Protein AF-A0A6G0QWQ2-F1 (afdb_monomer_lite)

Organism: NCBI:txid53985

Structure (mmCIF, N/CA/C/O backbone):
data_AF-A0A6G0QWQ2-F1
#
_entry.id   AF-A0A6G0QWQ2-F1
#
loop_
_atom_site.group_PDB
_atom_site.id
_atom_site.type_symbol
_atom_site.label_atom_id
_atom_site.label_alt_id
_atom_site.label_comp_id
_atom_site.label_asym_id
_atom_site.label_entity_id
_atom_site.label_seq_id
_atom_site.pdbx_PDB_ins_code
_atom_site.Cartn_x
_atom_site.Cartn_y
_atom_site.Cartn_z
_atom_site.occupancy
_atom_site.B_iso_or_equiv
_atom_site.auth_seq_id
_atom_site.auth_comp_id
_atom_site.auth_asym_id
_atom_site.auth_atom_id
_atom_site.pdbx_PDB_model_num
ATOM 1 N N . MET A 1 1 ? -9.049 -1.334 -9.349 1.00 83.88 1 MET A N 1
ATOM 2 C CA . MET A 1 1 ? -9.432 -2.186 -8.204 1.00 83.88 1 MET A CA 1
ATOM 3 C C . MET A 1 1 ? -9.560 -1.327 -6.958 1.00 83.88 1 MET A C 1
ATOM 5 O O . MET A 1 1 ? -8.604 -0.636 -6.644 1.00 83.88 1 MET A O 1
ATOM 9 N N . THR A 1 2 ? -10.698 -1.355 -6.272 1.00 88.50 2 THR A N 1
ATOM 10 C CA . THR A 1 2 ? -10.970 -0.547 -5.069 1.00 88.50 2 THR A CA 1
ATOM 11 C C . THR A 1 2 ? -10.957 -1.394 -3.795 1.00 88.50 2 THR A C 1
ATOM 13 O O . THR A 1 2 ? -11.120 -2.619 -3.861 1.00 88.50 2 THR A O 1
ATOM 16 N N . HIS A 1 3 ? -10.722 -0.751 -2.649 1.00 90.75 3 HIS A N 1
ATOM 17 C CA . HIS A 1 3 ? -10.836 -1.380 -1.336 1.00 90.75 3 HIS A CA 1
ATOM 18 C C . HIS A 1 3 ? -12.305 -1.695 -1.031 1.00 90.75 3 HIS A C 1
ATOM 20 O O . HIS A 1 3 ? -13.176 -0.841 -1.207 1.00 90.75 3 HIS A O 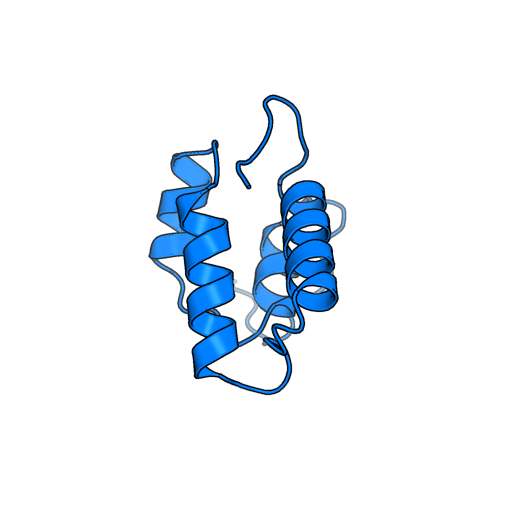1
ATOM 26 N N . ARG A 1 4 ? -12.596 -2.934 -0.622 1.00 91.12 4 ARG A N 1
ATOM 27 C CA . ARG A 1 4 ? -13.970 -3.375 -0.339 1.00 91.12 4 ARG A CA 1
ATOM 28 C C . ARG A 1 4 ? -14.358 -3.037 1.102 1.00 91.12 4 ARG A C 1
ATOM 30 O O . ARG A 1 4 ? -13.526 -3.063 2.003 1.00 91.12 4 ARG A O 1
ATOM 37 N N . LYS A 1 5 ? -15.645 -2.776 1.348 1.00 86.31 5 LYS A N 1
ATOM 38 C CA . LYS A 1 5 ? -16.157 -2.545 2.708 1.00 86.31 5 LYS A CA 1
ATOM 39 C C . LYS A 1 5 ? -15.943 -3.798 3.571 1.00 86.31 5 LYS A C 1
ATOM 41 O O . LYS A 1 5 ? -16.352 -4.884 3.173 1.00 86.31 5 LYS A O 1
ATOM 46 N N . GLY A 1 6 ? -15.302 -3.640 4.731 1.00 85.06 6 GLY A N 1
ATOM 47 C CA . GLY A 1 6 ? -14.987 -4.742 5.654 1.00 85.06 6 GLY A CA 1
ATOM 48 C C . GLY A 1 6 ? -13.779 -5.600 5.255 1.00 85.06 6 GLY A C 1
ATOM 49 O O . GLY A 1 6 ? -13.418 -6.523 5.981 1.00 85.06 6 GLY A O 1
ATOM 50 N N . GLU A 1 7 ? -13.130 -5.307 4.127 1.00 89.94 7 GLU A N 1
ATOM 51 C CA . GLU A 1 7 ? -11.854 -5.923 3.785 1.00 89.94 7 GLU A CA 1
ATOM 52 C C . GLU A 1 7 ? -10.743 -5.363 4.680 1.00 89.94 7 GLU A C 1
ATOM 54 O O . GLU A 1 7 ? -10.718 -4.182 5.017 1.00 89.94 7 GLU A O 1
ATOM 59 N N . LYS A 1 8 ? -9.807 -6.225 5.086 1.00 90.94 8 LYS A N 1
ATOM 60 C CA . LYS A 1 8 ? -8.593 -5.758 5.757 1.00 90.94 8 LYS A CA 1
ATOM 61 C C . LYS A 1 8 ? -7.710 -5.062 4.730 1.00 90.94 8 LYS A C 1
ATOM 63 O O . LYS A 1 8 ? -7.383 -5.654 3.703 1.00 90.94 8 LYS A O 1
ATOM 68 N N . THR A 1 9 ? -7.211 -3.877 5.058 1.00 91.94 9 THR A N 1
ATOM 69 C CA . THR A 1 9 ? -6.356 -3.095 4.158 1.00 91.94 9 THR A CA 1
ATOM 70 C C . THR A 1 9 ? -5.121 -3.867 3.662 1.00 91.94 9 THR A C 1
ATOM 72 O O . THR A 1 9 ? -4.719 -3.738 2.505 1.00 91.94 9 THR A O 1
ATOM 75 N N . LEU A 1 10 ? -4.555 -4.744 4.500 1.00 91.81 10 LEU A N 1
ATOM 76 C CA . LEU A 1 10 ? -3.461 -5.640 4.112 1.00 91.81 10 LEU A CA 1
ATOM 77 C C . LEU A 1 10 ? -3.884 -6.677 3.048 1.00 91.81 10 LEU A C 1
ATOM 79 O O . LEU A 1 10 ? -3.133 -6.946 2.114 1.00 91.81 10 LEU A O 1
ATOM 83 N N . ALA A 1 11 ? -5.099 -7.226 3.141 1.00 92.69 11 ALA A N 1
ATOM 84 C CA . ALA A 1 11 ? -5.631 -8.150 2.135 1.00 92.69 11 ALA A CA 1
ATOM 85 C C . ALA A 1 11 ? -5.854 -7.443 0.788 1.00 92.69 11 ALA A C 1
ATOM 87 O O . ALA A 1 11 ? -5.526 -7.990 -0.268 1.00 92.69 11 ALA A O 1
ATOM 88 N N . PHE A 1 12 ? -6.321 -6.192 0.828 1.00 93.69 12 PHE A N 1
ATOM 89 C CA . PHE A 1 12 ? -6.427 -5.351 -0.359 1.00 93.69 12 PHE A CA 1
ATOM 90 C C . PHE A 1 12 ? -5.066 -5.108 -1.025 1.00 93.69 12 PHE A C 1
ATOM 92 O O . PHE A 1 12 ? -4.961 -5.236 -2.248 1.00 93.69 12 PHE A O 1
ATOM 99 N N . LEU A 1 13 ? -4.018 -4.830 -0.239 1.00 92.62 13 LEU A N 1
ATOM 100 C CA . LEU A 1 13 ? -2.651 -4.682 -0.748 1.00 92.62 13 LEU A CA 1
ATOM 101 C C . LEU A 1 13 ? -2.187 -5.950 -1.475 1.00 92.62 13 LEU A C 1
ATOM 103 O O . LEU A 1 13 ? -1.680 -5.863 -2.593 1.00 92.62 13 LEU A O 1
ATOM 107 N N . TYR A 1 14 ? -2.393 -7.127 -0.881 1.00 92.75 14 TYR A N 1
ATOM 108 C CA . TYR A 1 14 ? -1.995 -8.390 -1.505 1.00 92.75 14 TYR A CA 1
ATOM 109 C C . TYR A 1 14 ? -2.742 -8.668 -2.806 1.00 92.75 14 TYR A C 1
ATOM 111 O O . TYR A 1 14 ? -2.111 -9.058 -3.790 1.00 92.75 14 TYR A O 1
ATOM 119 N N . ARG A 1 15 ? -4.050 -8.398 -2.860 1.00 94.25 15 ARG A N 1
ATOM 120 C CA . ARG A 1 15 ? -4.821 -8.549 -4.099 1.00 94.25 15 ARG A CA 1
ATOM 121 C C . ARG A 1 15 ? -4.325 -7.598 -5.189 1.00 94.25 15 ARG A C 1
ATOM 123 O O . ARG A 1 15 ? -4.139 -8.017 -6.327 1.00 94.25 15 ARG A O 1
ATOM 130 N N . LEU A 1 16 ? -4.060 -6.339 -4.839 1.00 93.06 16 LEU A N 1
ATOM 131 C CA . LEU A 1 16 ? -3.537 -5.353 -5.783 1.00 93.06 16 LEU A CA 1
ATOM 132 C C . LEU A 1 16 ? -2.144 -5.745 -6.304 1.00 93.06 16 LEU A C 1
ATOM 134 O O . LEU A 1 16 ? -1.874 -5.606 -7.495 1.00 93.06 16 LEU A O 1
ATOM 138 N N . ASN A 1 17 ? -1.269 -6.252 -5.430 1.00 92.44 17 ASN A N 1
ATOM 139 C CA . ASN A 1 17 ? 0.055 -6.754 -5.807 1.00 92.44 17 ASN A CA 1
ATOM 140 C C . ASN A 1 17 ? -0.050 -7.932 -6.781 1.00 92.44 17 ASN A C 1
ATOM 142 O O . ASN A 1 17 ? 0.633 -7.941 -7.802 1.00 92.44 17 ASN A O 1
ATOM 146 N N . HIS A 1 18 ? -0.924 -8.890 -6.483 1.00 92.88 18 HIS A N 1
ATOM 147 C CA . HIS A 1 18 ? -1.142 -10.065 -7.318 1.00 92.88 18 HIS A CA 1
ATOM 148 C C . HIS A 1 18 ? -1.675 -9.695 -8.711 1.00 92.88 18 HIS A C 1
ATOM 150 O O . HIS A 1 18 ? -1.193 -10.206 -9.720 1.00 92.88 18 HIS A O 1
ATOM 156 N N . ASP A 1 19 ? -2.618 -8.756 -8.796 1.00 92.62 19 ASP A N 1
ATOM 157 C CA . ASP A 1 19 ? -3.132 -8.267 -10.079 1.00 92.62 19 ASP A CA 1
ATOM 158 C C . ASP A 1 19 ? -2.069 -7.525 -10.895 1.00 92.62 19 ASP A C 1
ATOM 160 O O . ASP A 1 19 ? -1.994 -7.693 -12.112 1.00 92.62 19 ASP A O 1
ATOM 164 N N . ALA A 1 20 ? -1.210 -6.744 -10.236 1.00 91.81 20 ALA A N 1
ATOM 165 C CA . ALA A 1 20 ? -0.075 -6.104 -10.890 1.00 91.81 20 ALA A CA 1
ATOM 166 C C . ALA A 1 20 ? 0.913 -7.141 -11.448 1.00 91.81 20 ALA A C 1
ATOM 168 O O . AL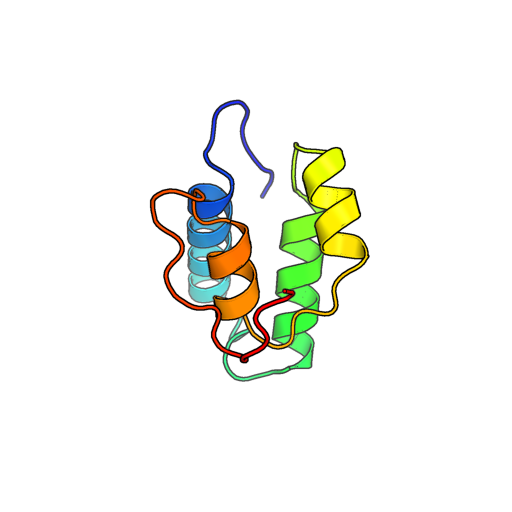A A 1 20 ? 1.362 -7.002 -12.585 1.00 91.81 20 ALA A O 1
ATOM 169 N N . GLU A 1 21 ? 1.214 -8.203 -10.697 1.00 91.31 21 GLU A N 1
ATOM 170 C CA . GLU A 1 21 ? 2.062 -9.303 -11.172 1.00 91.31 21 GLU A CA 1
ATOM 171 C C . GLU A 1 21 ? 1.428 -10.033 -12.363 1.00 91.31 21 GLU A C 1
ATOM 173 O O . GLU A 1 21 ? 2.102 -10.236 -13.375 1.00 91.31 21 GLU A O 1
ATOM 178 N N . ARG A 1 22 ? 0.122 -10.326 -12.308 1.00 93.31 22 ARG A N 1
ATOM 179 C CA . ARG A 1 22 ? -0.628 -10.909 -13.436 1.00 93.31 22 ARG A CA 1
ATOM 180 C C . ARG A 1 22 ? -0.642 -10.015 -14.674 1.00 93.31 22 ARG A C 1
ATOM 182 O O . ARG A 1 22 ? -0.601 -10.528 -15.786 1.00 93.31 22 ARG A O 1
ATOM 189 N N . ALA A 1 23 ? -0.680 -8.698 -14.493 1.00 91.81 23 ALA A N 1
ATOM 190 C CA . ALA A 1 23 ? -0.627 -7.722 -15.578 1.00 91.81 23 ALA A CA 1
ATOM 191 C C . ALA A 1 23 ? 0.802 -7.460 -16.104 1.00 91.81 23 ALA A C 1
ATOM 193 O O . ALA A 1 23 ? 0.993 -6.574 -16.937 1.00 91.81 23 ALA A O 1
ATOM 194 N N . GLY A 1 24 ? 1.827 -8.168 -15.608 1.00 91.12 24 GLY A N 1
ATOM 195 C CA . GLY A 1 24 ? 3.224 -7.953 -16.012 1.00 91.12 24 GLY A CA 1
ATOM 196 C C . GLY A 1 24 ? 3.834 -6.649 -15.475 1.00 91.12 24 GLY A C 1
ATOM 197 O O . GLY A 1 24 ? 4.851 -6.151 -15.971 1.00 91.12 24 GLY A O 1
ATOM 198 N N . VAL A 1 25 ? 3.231 -6.054 -14.445 1.00 89.31 25 VAL A N 1
ATOM 199 C CA . VAL A 1 25 ? 3.738 -4.845 -13.793 1.00 89.31 25 VAL A CA 1
ATOM 200 C C . VAL A 1 25 ? 4.788 -5.235 -12.755 1.00 89.31 25 VAL A C 1
ATOM 202 O O . VAL A 1 25 ? 4.503 -5.490 -11.589 1.00 89.31 25 VAL A O 1
ATOM 205 N N . TYR A 1 26 ? 6.056 -5.210 -13.164 1.00 86.88 26 TYR A N 1
ATOM 206 C CA . TYR A 1 26 ? 7.197 -5.473 -12.278 1.00 86.88 26 TYR A CA 1
ATOM 207 C C . TYR A 1 26 ? 7.514 -4.294 -11.332 1.00 86.88 26 TYR A C 1
ATOM 209 O O . TYR A 1 26 ? 8.575 -3.666 -11.422 1.00 86.88 26 TYR A O 1
ATOM 217 N N . PHE A 1 27 ? 6.609 -3.984 -10.401 1.00 88.00 27 PHE A N 1
ATOM 218 C CA . PHE A 1 27 ? 6.774 -2.900 -9.420 1.00 88.00 27 PHE A CA 1
ATOM 219 C C . PHE A 1 27 ? 7.935 -3.148 -8.440 1.00 88.00 27 PHE A C 1
ATOM 221 O O . PHE A 1 27 ? 8.501 -2.206 -7.896 1.00 88.00 27 PHE A O 1
ATOM 228 N N . ARG A 1 28 ? 8.356 -4.402 -8.233 1.00 86.12 28 ARG A N 1
ATOM 229 C CA . ARG A 1 28 ? 9.499 -4.723 -7.358 1.00 86.12 28 ARG A CA 1
ATOM 230 C C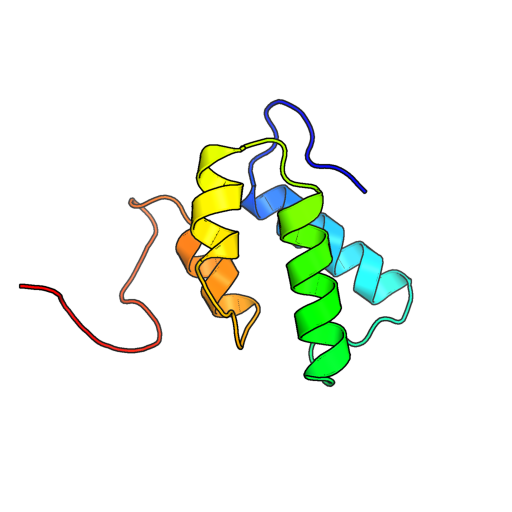 . ARG A 1 28 ? 10.842 -4.260 -7.942 1.00 86.12 28 ARG A C 1
ATOM 232 O O . ARG A 1 28 ? 11.701 -3.818 -7.185 1.00 86.12 28 ARG A O 1
ATOM 239 N N . LYS A 1 29 ? 10.998 -4.293 -9.274 1.00 85.88 29 LYS A N 1
ATOM 240 C CA . LYS A 1 29 ? 12.268 -4.013 -9.978 1.00 85.88 29 LYS A CA 1
ATOM 241 C C . LYS A 1 29 ? 12.444 -2.557 -10.428 1.00 85.88 29 LYS A C 1
ATOM 243 O O . LYS A 1 29 ? 13.566 -2.132 -10.665 1.00 85.88 29 LYS A O 1
ATOM 248 N N . SER A 1 30 ? 11.364 -1.782 -10.545 1.00 88.81 30 SER A N 1
ATOM 249 C CA . SER A 1 30 ? 11.418 -0.387 -11.005 1.00 88.81 30 SER A CA 1
ATOM 250 C C . SER A 1 30 ? 10.862 0.559 -9.951 1.00 88.81 30 SER A C 1
ATOM 252 O O . SER A 1 30 ? 9.688 0.467 -9.602 1.00 88.81 30 SER A O 1
ATOM 254 N N . SER A 1 31 ? 11.679 1.516 -9.494 1.00 87.19 31 SER A N 1
ATOM 255 C CA . SER A 1 31 ? 11.246 2.527 -8.518 1.00 87.19 31 SER A CA 1
ATOM 256 C C . SER A 1 31 ? 10.050 3.337 -9.027 1.00 87.19 31 SER A C 1
ATOM 258 O O . SER A 1 31 ? 9.080 3.525 -8.303 1.00 87.19 31 SER A O 1
ATOM 260 N N . LYS A 1 32 ? 10.056 3.727 -10.311 1.00 89.06 32 LYS A N 1
ATOM 261 C CA . LYS A 1 32 ? 8.947 4.469 -10.934 1.00 89.06 32 LYS A CA 1
ATOM 262 C C . LYS A 1 32 ? 7.643 3.665 -10.926 1.00 89.06 32 LYS A C 1
ATOM 264 O O . LYS A 1 32 ? 6.603 4.195 -10.535 1.00 89.06 32 LYS A O 1
ATOM 269 N N . LYS A 1 33 ? 7.697 2.383 -11.319 1.00 91.12 33 LYS A N 1
ATOM 270 C CA . LYS A 1 33 ? 6.522 1.493 -11.276 1.00 91.12 33 LYS A CA 1
ATOM 271 C C . LYS A 1 33 ? 6.070 1.242 -9.839 1.00 91.12 33 LYS A C 1
ATOM 273 O O . LYS A 1 33 ? 4.872 1.219 -9.588 1.00 91.12 33 LYS A O 1
ATOM 278 N N . ARG A 1 34 ? 7.005 1.111 -8.894 1.00 91.06 34 ARG A N 1
ATOM 279 C CA . ARG A 1 34 ? 6.704 0.957 -7.466 1.00 91.06 34 ARG A CA 1
ATOM 280 C C . ARG A 1 34 ? 5.953 2.149 -6.908 1.00 91.06 34 ARG A C 1
ATOM 282 O O . ARG A 1 34 ? 4.907 1.969 -6.302 1.00 91.06 34 ARG A O 1
ATOM 289 N N . GLU A 1 35 ? 6.452 3.356 -7.142 1.00 89.38 35 GLU A N 1
ATOM 290 C CA . GLU A 1 35 ? 5.781 4.565 -6.679 1.00 89.38 35 GLU A CA 1
ATOM 291 C C . GLU A 1 35 ? 4.387 4.709 -7.308 1.00 89.38 35 GLU A C 1
ATOM 293 O O . GLU A 1 35 ? 3.436 5.061 -6.618 1.00 89.38 35 GLU A O 1
ATOM 298 N N . GLN A 1 36 ? 4.235 4.403 -8.602 1.00 90.62 36 GLN A N 1
ATOM 299 C CA . GLN A 1 36 ? 2.923 4.411 -9.258 1.00 90.62 36 GLN A CA 1
ATOM 300 C C . GLN A 1 36 ? 1.968 3.388 -8.633 1.00 90.62 36 GLN A C 1
ATOM 302 O O . GLN A 1 36 ? 0.815 3.718 -8.361 1.00 90.62 36 GLN A O 1
ATOM 307 N N . HIS A 1 37 ? 2.455 2.176 -8.377 1.00 92.25 37 HIS A N 1
ATOM 308 C CA . HIS A 1 37 ? 1.696 1.101 -7.744 1.00 92.25 37 HIS A CA 1
ATOM 309 C C . HIS A 1 37 ? 1.232 1.479 -6.331 1.00 92.25 37 HIS A C 1
ATOM 311 O O . HIS A 1 37 ? 0.064 1.317 -5.989 1.00 92.25 37 HIS A O 1
ATOM 317 N N . LEU A 1 38 ? 2.119 2.081 -5.537 1.00 90.00 38 LEU A N 1
ATOM 318 C CA . LEU A 1 38 ? 1.814 2.545 -4.182 1.00 90.00 38 LEU A CA 1
ATOM 319 C C . LEU A 1 38 ? 0.837 3.729 -4.182 1.00 90.00 38 LEU A C 1
ATOM 321 O O . LEU A 1 38 ? -0.110 3.743 -3.401 1.00 90.00 38 LEU A O 1
ATOM 325 N N . ARG A 1 39 ? 0.983 4.684 -5.109 1.00 90.06 39 ARG A N 1
ATOM 326 C CA . ARG A 1 39 ? -0.018 5.750 -5.297 1.00 90.06 39 ARG A CA 1
ATOM 327 C C . ARG A 1 39 ? -1.385 5.177 -5.662 1.00 90.06 39 ARG A C 1
ATOM 329 O O . ARG A 1 39 ? -2.403 5.667 -5.177 1.00 90.06 39 ARG A O 1
ATOM 336 N N . GLN A 1 40 ? -1.418 4.138 -6.497 1.00 91.56 40 GLN A N 1
ATOM 337 C CA . GLN A 1 40 ? -2.661 3.482 -6.890 1.00 91.56 40 GLN A CA 1
ATOM 338 C C . GLN A 1 40 ? -3.344 2.793 -5.708 1.00 91.56 40 GLN A C 1
ATOM 340 O O . GLN A 1 40 ? -4.568 2.867 -5.603 1.00 91.56 40 GLN A O 1
ATOM 345 N N . PHE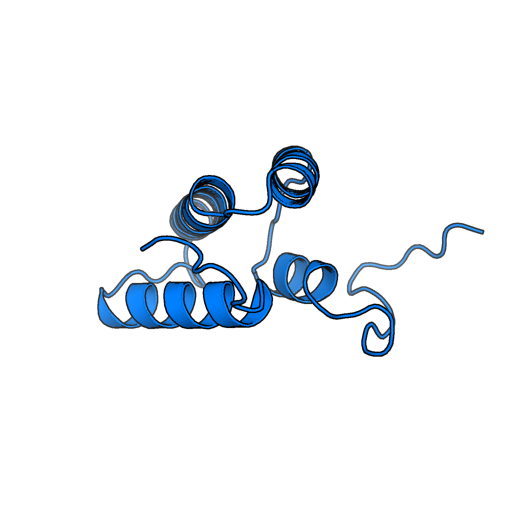 A 1 41 ? -2.560 2.163 -4.831 1.00 92.19 41 PHE A N 1
ATOM 346 C CA . PHE A 1 41 ? -3.039 1.594 -3.578 1.00 92.19 41 PHE A CA 1
ATOM 347 C C . PHE A 1 41 ? -3.714 2.660 -2.713 1.00 92.19 41 PHE A C 1
ATOM 349 O O . PHE A 1 41 ? -4.904 2.541 -2.433 1.00 92.19 41 PHE A O 1
ATOM 356 N N . VAL A 1 42 ? -2.995 3.739 -2.386 1.00 91.50 42 VAL A N 1
ATOM 357 C CA . VAL A 1 42 ? -3.488 4.814 -1.510 1.00 91.50 42 VAL A CA 1
ATOM 358 C C . VAL A 1 42 ? -4.732 5.493 -2.087 1.00 91.50 42 VAL A C 1
ATOM 360 O O . VAL A 1 42 ? -5.698 5.722 -1.368 1.00 91.50 42 VAL A O 1
ATOM 363 N N . ARG A 1 43 ? -4.765 5.756 -3.402 1.00 91.38 43 ARG A N 1
ATOM 364 C CA . ARG A 1 43 ? -5.931 6.371 -4.065 1.00 91.38 43 ARG A CA 1
ATOM 365 C C . ARG A 1 43 ? -7.201 5.524 -3.954 1.00 91.38 43 ARG A C 1
ATOM 367 O O . ARG A 1 43 ? -8.293 6.074 -3.961 1.00 91.38 43 ARG A O 1
ATOM 374 N N . ASN A 1 44 ? -7.051 4.204 -3.896 1.00 92.25 44 ASN A N 1
ATOM 375 C CA . ASN A 1 44 ? -8.158 3.255 -3.927 1.00 92.25 44 ASN A CA 1
ATOM 376 C C . ASN A 1 44 ? -8.562 2.748 -2.533 1.00 92.25 44 ASN A C 1
ATOM 378 O O . ASN A 1 44 ? -9.405 1.850 -2.450 1.00 92.25 44 ASN A O 1
ATOM 382 N N . LEU A 1 45 ? -7.960 3.284 -1.467 1.00 91.94 45 LEU A N 1
ATOM 383 C CA . LEU A 1 45 ? -8.368 3.015 -0.093 1.00 91.94 45 LEU A CA 1
ATOM 384 C C . LEU A 1 45 ? -9.734 3.629 0.197 1.00 91.94 45 LEU A C 1
ATOM 386 O O . LEU A 1 45 ? -10.030 4.736 -0.237 1.00 91.94 45 LEU A O 1
ATOM 390 N N . SER A 1 46 ? -10.543 2.891 0.954 1.00 90.19 46 SER A N 1
ATOM 391 C CA . SER A 1 46 ? -11.838 3.359 1.459 1.00 90.19 46 SER A CA 1
ATOM 392 C C . SER A 1 46 ? -11.737 4.060 2.816 1.00 90.19 46 SER A C 1
ATOM 394 O O . SER A 1 46 ? -12.696 4.683 3.247 1.00 90.19 46 SER A O 1
ATOM 396 N N . ASP A 1 47 ? -10.619 3.877 3.522 1.00 89.31 47 ASP A N 1
ATOM 397 C CA . ASP A 1 47 ? -10.351 4.506 4.812 1.00 89.31 47 ASP A CA 1
ATOM 398 C C . ASP A 1 47 ? -9.629 5.831 4.560 1.00 89.31 47 ASP A C 1
ATOM 400 O O . ASP A 1 47 ? -8.456 5.839 4.179 1.00 89.31 47 ASP A O 1
ATOM 404 N N . GLU A 1 48 ? -10.353 6.940 4.714 1.00 89.38 48 GLU A N 1
ATOM 405 C CA . GLU A 1 48 ? -9.826 8.280 4.444 1.00 89.38 48 GLU A CA 1
ATOM 406 C C . GLU A 1 48 ? -8.747 8.695 5.459 1.00 89.38 48 GLU A C 1
ATOM 408 O O . GLU A 1 48 ? -7.750 9.293 5.061 1.00 89.38 48 GLU A O 1
ATOM 413 N N . SER A 1 49 ? -8.853 8.292 6.731 1.00 88.69 49 SER A N 1
ATOM 414 C CA . SER A 1 49 ? -7.844 8.628 7.752 1.00 88.69 49 SER A CA 1
ATOM 415 C C . SER A 1 49 ? -6.521 7.897 7.496 1.00 88.69 49 SER A C 1
ATOM 417 O O . SER A 1 49 ? -5.431 8.484 7.527 1.00 88.69 49 SER A O 1
ATOM 419 N N . LEU A 1 50 ? -6.601 6.609 7.151 1.00 88.31 50 LEU A N 1
ATOM 420 C CA . LEU A 1 50 ? -5.428 5.842 6.743 1.00 88.31 50 LEU A CA 1
ATOM 421 C C . LEU A 1 50 ? -4.841 6.382 5.435 1.00 88.31 50 LEU A C 1
ATOM 423 O O . LEU A 1 50 ? -3.623 6.451 5.280 1.00 88.31 50 LEU A O 1
ATOM 427 N N . LYS A 1 51 ? -5.687 6.790 4.491 1.00 90.94 51 LYS A N 1
ATOM 428 C CA . LYS A 1 51 ? -5.255 7.381 3.224 1.00 90.94 51 LYS A CA 1
ATOM 429 C C . LYS A 1 51 ? -4.481 8.680 3.441 1.00 90.94 51 LYS A C 1
ATOM 431 O O . LYS A 1 51 ? -3.401 8.794 2.869 1.00 90.94 51 LYS A O 1
ATOM 436 N N . GLU A 1 52 ? -4.944 9.593 4.292 1.00 90.06 52 GLU A N 1
ATOM 437 C CA . GLU A 1 52 ? -4.199 10.808 4.667 1.00 90.06 52 GLU A CA 1
ATOM 438 C C . GLU A 1 52 ? -2.839 10.471 5.297 1.00 90.06 52 GLU A C 1
ATOM 440 O O . GLU A 1 52 ? -1.797 10.979 4.868 1.00 90.06 52 GLU A O 1
ATOM 445 N N . THR A 1 53 ? -2.828 9.525 6.243 1.00 88.69 53 THR A N 1
ATOM 446 C CA . THR A 1 53 ? -1.598 9.049 6.898 1.00 88.69 53 THR A CA 1
ATOM 447 C C . THR A 1 53 ? -0.590 8.532 5.869 1.00 88.69 53 THR A C 1
ATOM 449 O O . THR A 1 53 ? 0.585 8.900 5.893 1.00 88.69 53 THR A O 1
ATOM 452 N N . LEU A 1 54 ? -1.040 7.720 4.912 1.00 89.44 54 LEU A N 1
ATOM 453 C CA . LEU A 1 54 ? -0.180 7.144 3.880 1.00 89.44 54 LEU A CA 1
ATOM 454 C C . LEU A 1 54 ? 0.217 8.156 2.794 1.00 89.44 54 LEU A C 1
ATOM 456 O O . LEU A 1 54 ? 1.288 8.014 2.211 1.00 89.44 54 LEU A O 1
ATOM 460 N N . GLN A 1 55 ? -0.597 9.178 2.515 1.00 87.88 55 GLN A N 1
ATOM 461 C CA . GLN A 1 55 ? -0.243 10.255 1.579 1.00 87.88 55 GLN A CA 1
ATOM 462 C C . GLN A 1 55 ? 0.901 11.126 2.104 1.00 87.88 55 GLN A C 1
ATOM 464 O O . GLN A 1 55 ? 1.725 11.584 1.312 1.00 87.88 55 GLN A O 1
ATOM 469 N N . SER A 1 56 ? 0.982 11.313 3.424 1.00 84.81 56 SER A N 1
ATOM 470 C CA . SER A 1 56 ? 2.083 12.042 4.067 1.00 84.81 56 SER A CA 1
ATOM 471 C C . SER A 1 56 ? 3.425 11.296 4.002 1.00 84.81 56 SER A C 1
ATOM 473 O O . SER A 1 56 ? 4.488 11.901 4.139 1.00 84.81 56 SER A O 1
ATOM 475 N N . HIS A 1 57 ? 3.393 9.978 3.771 1.00 83.19 57 HIS A N 1
ATOM 476 C CA . HIS A 1 57 ? 4.564 9.111 3.819 1.00 83.19 57 HIS A CA 1
ATOM 477 C C . HIS A 1 57 ? 5.100 8.750 2.433 1.00 83.19 57 HIS A C 1
ATOM 479 O O . HIS A 1 57 ? 4.395 8.255 1.551 1.00 83.19 57 HIS A O 1
ATOM 485 N N . ARG A 1 58 ? 6.418 8.900 2.254 1.00 81.12 58 ARG A N 1
ATOM 486 C CA . ARG A 1 58 ? 7.103 8.465 1.034 1.00 81.12 58 ARG A CA 1
ATOM 487 C C . ARG A 1 58 ? 7.630 7.039 1.173 1.00 81.12 58 ARG A C 1
ATOM 489 O O . ARG A 1 58 ? 8.751 6.807 1.622 1.00 81.12 58 ARG A O 1
ATOM 496 N N . PHE A 1 59 ? 6.839 6.082 0.709 1.00 83.12 59 PHE A N 1
ATOM 497 C CA . PHE A 1 59 ? 7.206 4.668 0.717 1.00 83.12 59 PHE A CA 1
ATOM 498 C C . PHE A 1 59 ? 8.274 4.338 -0.326 1.00 83.12 59 PHE A C 1
ATOM 500 O O . PHE A 1 59 ? 8.059 4.474 -1.534 1.00 83.12 59 PHE A O 1
ATOM 507 N N . LYS A 1 60 ? 9.429 3.847 0.137 1.00 81.44 60 LYS A N 1
ATOM 508 C CA . LYS A 1 60 ? 10.490 3.348 -0.747 1.00 81.44 60 LYS A CA 1
ATOM 509 C C . LYS A 1 60 ? 10.306 1.873 -1.067 1.00 81.44 60 LYS A C 1
ATOM 511 O O . LYS A 1 60 ? 10.730 1.463 -2.149 1.00 81.44 60 LYS A O 1
ATOM 516 N N . LYS A 1 61 ? 9.685 1.084 -0.183 1.00 85.31 61 LYS A N 1
ATOM 517 C CA . LYS A 1 61 ? 9.445 -0.357 -0.355 1.00 85.31 61 LYS A CA 1
ATOM 518 C C . LYS A 1 61 ? 7.994 -0.714 -0.022 1.00 85.31 61 LYS A C 1
ATOM 520 O O . LYS A 1 61 ? 7.347 -0.052 0.777 1.00 85.31 61 LYS A O 1
ATOM 525 N N . VAL A 1 62 ? 7.496 -1.803 -0.616 1.00 86.44 62 VAL A N 1
ATOM 526 C CA . VAL A 1 62 ? 6.171 -2.358 -0.266 1.00 86.44 62 VAL A CA 1
ATOM 527 C C . VAL A 1 62 ? 6.168 -2.926 1.157 1.00 86.44 62 VAL A C 1
ATOM 529 O O . VAL A 1 62 ? 5.164 -2.822 1.844 1.00 86.44 62 VAL A O 1
ATOM 532 N N . ALA A 1 63 ? 7.308 -3.437 1.632 1.00 86.31 63 ALA A N 1
ATOM 533 C CA . ALA A 1 63 ? 7.456 -3.934 3.000 1.00 86.31 63 ALA A CA 1
ATOM 534 C C . ALA A 1 63 ? 7.193 -2.855 4.070 1.00 86.31 63 ALA A C 1
ATOM 536 O O . ALA A 1 63 ? 6.604 -3.155 5.104 1.00 86.31 63 ALA A O 1
ATOM 537 N N . ASP A 1 64 ? 7.576 -1.600 3.805 1.00 87.00 64 ASP A N 1
ATOM 538 C CA . ASP A 1 64 ? 7.320 -0.472 4.713 1.00 87.00 64 ASP A CA 1
ATOM 539 C C . ASP A 1 64 ? 5.807 -0.241 4.862 1.00 87.00 64 ASP A C 1
ATOM 541 O O . ASP A 1 64 ? 5.296 -0.015 5.956 1.00 87.00 64 ASP A O 1
ATOM 545 N N . LEU A 1 65 ? 5.074 -0.362 3.750 1.00 87.25 65 LEU A N 1
ATOM 546 C CA . LEU A 1 65 ? 3.621 -0.271 3.744 1.00 87.25 65 LEU A CA 1
ATOM 547 C C . LEU A 1 65 ? 2.990 -1.462 4.478 1.00 87.25 65 LEU A C 1
ATOM 549 O O . LEU A 1 65 ? 2.127 -1.265 5.324 1.00 87.25 65 LEU A O 1
ATOM 553 N N . GLU A 1 66 ? 3.438 -2.691 4.213 1.00 89.25 66 GLU A N 1
ATOM 554 C CA . GLU A 1 66 ? 2.949 -3.887 4.916 1.00 89.25 66 GLU A CA 1
ATOM 555 C C . GLU A 1 66 ? 3.123 -3.780 6.433 1.00 89.25 66 GLU A C 1
ATOM 557 O O . GLU A 1 66 ? 2.247 -4.210 7.179 1.00 89.25 66 GLU A O 1
ATOM 562 N N . TYR A 1 67 ? 4.224 -3.184 6.890 1.00 85.88 67 TYR A N 1
ATOM 563 C CA . TYR A 1 67 ? 4.475 -2.952 8.307 1.00 85.88 67 TYR A CA 1
ATOM 564 C C . TYR A 1 67 ? 3.415 -2.041 8.941 1.00 85.88 67 TYR A C 1
ATOM 566 O O . TYR A 1 67 ? 2.824 -2.408 9.955 1.00 85.88 67 TYR A O 1
ATOM 574 N N . ILE A 1 68 ? 3.116 -0.900 8.315 1.00 84.75 68 ILE A N 1
ATOM 575 C CA . ILE A 1 68 ? 2.075 0.028 8.790 1.00 84.75 68 ILE A CA 1
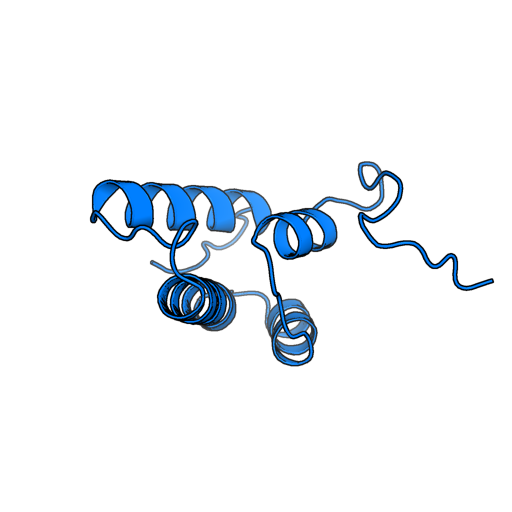ATOM 576 C C . ILE A 1 68 ? 0.690 -0.628 8.737 1.00 84.75 68 ILE A C 1
ATOM 578 O O . ILE A 1 68 ? -0.158 -0.379 9.586 1.00 84.75 68 ILE A O 1
ATOM 582 N N . LEU A 1 69 ? 0.438 -1.503 7.769 1.00 87.31 69 LEU A N 1
ATOM 583 C CA . LEU A 1 69 ? -0.856 -2.176 7.649 1.00 87.31 69 LEU A CA 1
ATOM 584 C C . LEU A 1 69 ? -1.025 -3.370 8.598 1.00 87.31 69 LEU A C 1
ATOM 586 O O . LEU A 1 69 ? -2.146 -3.861 8.754 1.00 87.31 69 LEU A O 1
ATOM 590 N N . LYS A 1 70 ? 0.053 -3.864 9.221 1.00 85.25 70 LYS A N 1
ATOM 591 C CA . LYS A 1 70 ? -0.046 -4.924 10.229 1.00 85.25 70 LYS A CA 1
ATOM 592 C C . LYS A 1 70 ? -0.719 -4.387 11.499 1.00 85.25 70 LYS A C 1
ATOM 594 O O . LYS A 1 70 ? -0.437 -3.255 11.892 1.00 85.25 70 LYS A O 1
ATOM 599 N N . PRO A 1 71 ? -1.572 -5.189 12.161 1.00 74.25 71 PRO A N 1
ATOM 600 C CA . PRO A 1 71 ? -2.116 -4.845 13.473 1.00 74.25 71 PRO A CA 1
ATOM 601 C C . PRO A 1 71 ? -0.992 -4.639 14.495 1.00 74.25 71 PRO A C 1
ATOM 603 O O . PRO A 1 71 ? -0.005 -5.370 14.452 1.00 74.25 71 PRO A O 1
ATOM 606 N N . GLU A 1 72 ? -1.164 -3.721 15.451 1.00 66.38 72 GLU A N 1
ATOM 607 C CA . GL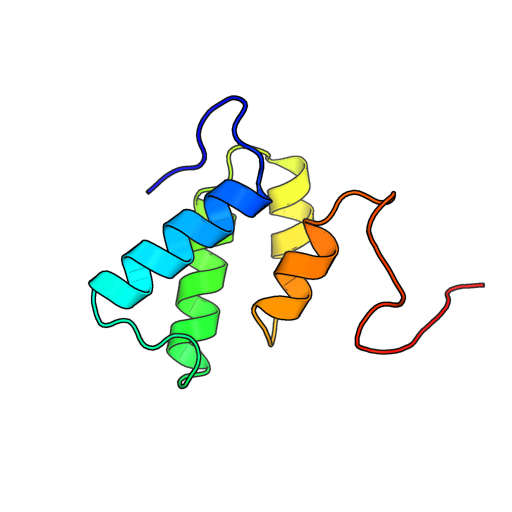U A 1 72 ? -0.165 -3.441 16.505 1.00 66.38 72 GLU A CA 1
ATOM 608 C C . GLU A 1 72 ? 0.285 -4.711 17.246 1.00 66.38 72 GLU A C 1
ATOM 610 O O . GLU A 1 72 ? 1.472 -4.914 17.468 1.00 66.38 72 GLU A O 1
ATOM 615 N N . ALA A 1 73 ? -0.640 -5.640 17.513 1.00 62.91 73 ALA A N 1
ATOM 616 C CA . ALA A 1 73 ? -0.348 -6.925 18.157 1.00 62.91 73 ALA A CA 1
ATOM 617 C C . ALA A 1 73 ? 0.600 -7.847 17.354 1.00 62.91 73 ALA A C 1
ATOM 619 O O . ALA A 1 73 ? 1.059 -8.862 17.867 1.00 62.91 73 ALA A O 1
ATOM 620 N N . THR A 1 74 ? 0.861 -7.538 16.080 1.00 61.38 74 THR A N 1
ATOM 621 C CA . THR A 1 74 ? 1.719 -8.316 15.165 1.00 61.38 74 THR A CA 1
ATOM 622 C C . THR A 1 74 ? 2.872 -7.500 14.575 1.00 61.38 74 THR A C 1
ATOM 624 O O . THR A 1 74 ? 3.641 -8.025 13.760 1.00 61.38 74 THR A O 1
ATOM 627 N N . ARG A 1 75 ? 3.020 -6.224 14.957 1.00 64.19 75 ARG A N 1
ATOM 628 C CA . ARG A 1 75 ? 4.164 -5.397 14.559 1.00 64.19 75 ARG A CA 1
ATOM 629 C C . ARG A 1 75 ? 5.366 -5.744 15.446 1.00 64.19 75 ARG A C 1
ATOM 631 O O . ARG A 1 75 ? 5.407 -5.398 16.618 1.00 64.19 75 ARG A O 1
ATOM 638 N N . GLY A 1 76 ? 6.336 -6.466 14.879 1.00 63.75 76 GLY A N 1
ATOM 639 C CA . GLY A 1 76 ? 7.690 -6.571 15.444 1.00 63.75 76 GLY A CA 1
ATOM 640 C C . GLY A 1 76 ? 8.472 -5.264 15.258 1.00 63.75 76 GLY A C 1
ATOM 641 O O . GLY A 1 76 ? 7.910 -4.268 14.827 1.00 63.75 76 GLY A O 1
ATOM 642 N N . THR A 1 77 ? 9.773 -5.234 15.540 1.00 57.16 77 THR A N 1
ATOM 643 C CA . THR A 1 77 ? 10.596 -4.026 15.350 1.00 57.16 77 THR A CA 1
ATOM 644 C C . THR A 1 77 ? 10.548 -3.520 13.891 1.00 57.16 77 THR A C 1
ATOM 646 O O . THR A 1 77 ? 10.719 -4.322 12.966 1.00 57.16 77 THR A O 1
ATOM 649 N N . PRO A 1 78 ? 10.331 -2.211 13.645 1.00 56.59 78 PRO A N 1
ATOM 650 C CA . PRO A 1 78 ? 10.260 -1.668 12.292 1.00 56.59 78 PRO A CA 1
ATOM 651 C C . PRO A 1 78 ? 11.595 -1.828 11.545 1.00 56.59 78 PRO A C 1
ATOM 653 O O . PRO A 1 78 ? 12.660 -1.626 12.142 1.00 56.59 78 PRO A O 1
ATOM 656 N N . PRO A 1 79 ? 11.574 -2.130 10.230 1.00 54.38 79 PRO A N 1
ATOM 657 C CA . PRO A 1 79 ? 12.779 -2.254 9.420 1.00 54.38 79 PRO A CA 1
ATOM 658 C C . PRO A 1 79 ? 13.333 -0.856 9.115 1.00 54.38 79 PRO A C 1
ATOM 660 O O . PRO A 1 79 ? 13.094 -0.289 8.053 1.00 54.38 79 PRO A O 1
ATOM 663 N N . GLY A 1 80 ? 14.045 -0.271 10.075 1.00 61.06 80 GLY A N 1
ATOM 664 C CA . GLY A 1 80 ? 14.593 1.078 9.926 1.00 61.06 80 GLY A CA 1
ATOM 665 C C . GLY A 1 80 ? 14.974 1.808 11.207 1.00 61.06 80 GLY A C 1
ATOM 666 O O . GLY A 1 80 ? 15.442 2.930 11.091 1.00 61.06 80 GLY A O 1
ATOM 667 N N . GLY A 1 81 ? 14.801 1.195 12.384 1.00 60.34 81 GLY A N 1
ATOM 668 C CA . GLY A 1 81 ? 15.409 1.644 13.637 1.00 60.34 81 GLY A CA 1
ATOM 669 C C . GLY A 1 81 ? 15.204 3.121 13.977 1.00 60.34 81 GLY A C 1
ATOM 670 O O . GLY A 1 81 ? 16.074 3.942 13.717 1.00 60.34 81 GLY A O 1
ATOM 671 N N . GLN A 1 82 ? 14.122 3.432 14.685 1.00 40.53 82 GLN A N 1
ATOM 672 C CA . GLN A 1 82 ? 14.206 4.379 15.794 1.00 40.53 82 GLN A CA 1
ATOM 673 C C . GLN A 1 82 ? 13.088 4.076 16.799 1.00 40.53 82 GLN A C 1
ATOM 675 O O . GLN A 1 82 ? 11.915 4.116 16.427 1.00 40.53 82 GLN A O 1
ATOM 680 N N . PRO A 1 83 ? 13.425 3.740 18.055 1.00 45.31 83 PRO A N 1
ATOM 681 C CA . PRO A 1 83 ? 12.473 3.803 19.145 1.00 45.31 83 PRO A CA 1
ATOM 682 C C . PRO A 1 83 ? 12.303 5.279 19.514 1.00 45.31 83 PRO A C 1
ATOM 684 O O . PRO A 1 83 ? 13.246 5.917 19.980 1.00 45.31 83 PRO A O 1
ATOM 687 N N . THR A 1 84 ? 11.119 5.840 19.282 1.00 49.97 84 THR A N 1
ATOM 688 C CA . THR A 1 84 ? 10.738 7.099 19.926 1.00 49.97 84 THR A CA 1
ATOM 689 C C . THR A 1 84 ? 10.474 6.788 21.390 1.00 49.97 84 THR A C 1
ATOM 691 O O . THR A 1 84 ? 9.537 6.059 21.718 1.00 49.97 84 THR A O 1
ATOM 694 N N . ARG A 1 85 ? 11.398 7.260 22.220 1.00 43.56 85 ARG A N 1
ATOM 695 C CA . ARG A 1 85 ? 11.344 7.228 23.675 1.00 43.56 85 ARG A CA 1
ATOM 696 C C . ARG A 1 85 ? 10.290 8.199 24.199 1.00 43.56 85 ARG A C 1
ATOM 698 O O . ARG A 1 85 ? 10.075 9.229 23.522 1.00 43.56 85 ARG A O 1
#

pLDDT: mean 83.6, std 12.98, range [40.53, 94.25]

Foldseek 3Di:
DADDVPDQLLVVLVVLVVVCVVVVQPLVPDQVSVQVSLVVSLVRYPDVVVSVVSVVDDDSDVVQVSLVSDDPVPRDDHPPDDDPD

Secondary structure (DSSP, 8-state):
--PPTT--HHHHHHHHHHHHHHTT--TTT-HHHHHHHHHHHHHT-S-HHHHHHHHSS--SSHHHHHHHHS-GGG--S-TT-----

Radius of gyration: 13.19 Å; chains: 1; bounding box: 32×23×40 Å

Sequence (85 aa):
MTHRKGEKTLAFLYRLNHDAERAGVYFRKSSKKREQHLRQFVRNLSDESLKETLQSHRFKKVADLEYILKPEATRGTPPGGQPTR